Protein AF-A0A2D3TGB9-F1 (afdb_monomer_lite)

Organism: NCBI:txid138072

Radius of gyration: 23.65 Å; chains: 1; bounding box: 49×22×64 Å

InterPro domains:
  IPR051699 Rpn/YhgA-like nuclease [PTHR34611] (14-71)

Structure (mmCIF, N/CA/C/O backbone):
data_AF-A0A2D3TGB9-F1
#
_entry.id   AF-A0A2D3TGB9-F1
#
loop_
_atom_site.group_PDB
_atom_site.id
_atom_site.type_symbol
_atom_site.label_atom_id
_atom_site.label_alt_id
_atom_site.label_comp_id
_atom_site.label_asym_id
_atom_site.label_entity_id
_atom_site.label_seq_id
_atom_site.pdbx_PDB_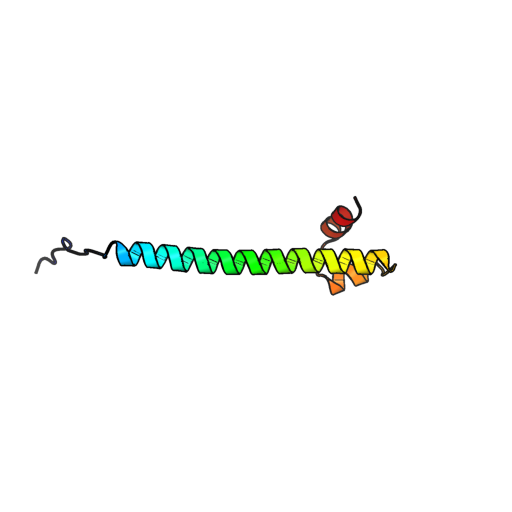ins_code
_atom_site.Cartn_x
_atom_site.Cartn_y
_atom_site.Cartn_z
_atom_site.occupancy
_atom_site.B_iso_or_equiv
_atom_site.auth_seq_id
_atom_site.auth_comp_id
_atom_site.auth_asym_id
_atom_site.auth_atom_id
_atom_site.pdbx_PDB_model_num
ATOM 1 N N . MET A 1 1 ? -33.767 -14.002 46.217 1.00 38.75 1 MET A N 1
ATOM 2 C CA . MET A 1 1 ? -32.998 -12.826 45.762 1.00 38.75 1 MET A CA 1
ATOM 3 C C . MET A 1 1 ? -33.195 -12.729 44.258 1.00 38.75 1 MET A C 1
ATOM 5 O O . MET A 1 1 ? -32.610 -13.523 43.538 1.00 38.75 1 MET A O 1
ATOM 9 N N . ILE A 1 2 ? -34.127 -11.891 43.797 1.00 41.06 2 ILE A N 1
ATOM 10 C CA . ILE A 1 2 ? -34.387 -11.693 42.362 1.00 41.06 2 ILE A CA 1
ATOM 11 C C . ILE A 1 2 ? -33.620 -10.437 41.962 1.00 41.06 2 ILE A C 1
ATOM 13 O O . ILE A 1 2 ? -33.881 -9.365 42.503 1.00 41.06 2 ILE A O 1
ATOM 17 N N . ILE A 1 3 ? -32.625 -10.585 41.092 1.00 51.03 3 ILE A N 1
ATOM 18 C CA . ILE A 1 3 ? -31.864 -9.455 40.559 1.00 51.03 3 ILE A CA 1
ATOM 19 C C . ILE A 1 3 ? -32.746 -8.814 39.483 1.00 51.03 3 ILE A C 1
ATOM 21 O O . ILE A 1 3 ? -33.016 -9.429 38.455 1.00 51.03 3 ILE A O 1
ATOM 25 N N . ASN A 1 4 ? -33.266 -7.616 39.759 1.00 46.41 4 ASN A N 1
ATOM 26 C CA . ASN A 1 4 ? -34.021 -6.824 38.791 1.00 46.41 4 ASN A CA 1
ATOM 27 C C . ASN A 1 4 ? -33.046 -6.315 37.720 1.00 46.41 4 ASN A C 1
ATOM 29 O O . ASN A 1 4 ? -32.228 -5.443 37.991 1.00 46.41 4 ASN A O 1
ATOM 33 N N . PHE A 1 5 ? -33.135 -6.854 36.505 1.00 56.09 5 PHE A N 1
ATOM 34 C CA . PHE A 1 5 ? -32.346 -6.424 35.340 1.00 56.09 5 PHE A CA 1
ATOM 35 C C . PHE A 1 5 ? -32.903 -5.143 34.674 1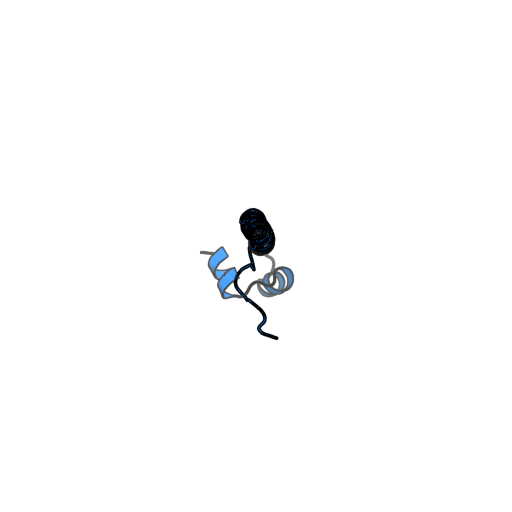.00 56.09 5 PHE A C 1
ATOM 37 O O . PHE A 1 5 ? -32.572 -4.851 33.529 1.00 56.09 5 PHE A O 1
ATOM 44 N N . GLY A 1 6 ? -33.770 -4.395 35.367 1.00 52.09 6 GLY A N 1
ATOM 45 C CA . GLY A 1 6 ? -34.551 -3.287 34.804 1.00 52.09 6 GLY A CA 1
ATOM 46 C C . GLY A 1 6 ? -33.794 -1.978 34.569 1.00 52.09 6 GLY A C 1
ATOM 47 O O . GLY A 1 6 ? -34.256 -1.176 33.770 1.00 52.09 6 GLY A O 1
ATOM 48 N N . ASP A 1 7 ? -32.627 -1.780 35.189 1.00 50.75 7 ASP A N 1
ATOM 49 C CA . ASP A 1 7 ? -31.963 -0.468 35.218 1.00 50.75 7 ASP A CA 1
ATOM 50 C C . ASP A 1 7 ? -30.514 -0.503 34.708 1.00 50.75 7 ASP A C 1
ATOM 52 O O . ASP A 1 7 ? -29.634 0.175 35.239 1.00 50.75 7 ASP A O 1
ATOM 56 N N . VAL A 1 8 ? -30.222 -1.265 33.647 1.00 53.19 8 VAL A N 1
ATOM 57 C CA . VAL A 1 8 ? -28.983 -1.024 32.880 1.00 53.19 8 VAL A CA 1
ATOM 58 C C . VAL A 1 8 ? -29.235 0.139 31.920 1.00 53.19 8 VAL A C 1
ATOM 60 O O . VAL A 1 8 ? -29.343 -0.023 30.706 1.00 53.19 8 VAL A O 1
ATOM 63 N N . GLN A 1 9 ? -29.366 1.340 32.480 1.00 52.25 9 GLN A N 1
ATOM 64 C CA . GLN A 1 9 ? -29.393 2.579 31.713 1.00 52.25 9 GLN A CA 1
ATOM 65 C C . GLN A 1 9 ? -27.954 2.895 31.282 1.00 52.25 9 GLN A C 1
ATOM 67 O O . GLN A 1 9 ? -27.237 3.626 31.965 1.00 52.25 9 GLN A O 1
ATOM 72 N N . ILE A 1 10 ? -27.494 2.328 30.163 1.00 58.00 10 ILE A N 1
ATOM 73 C CA . ILE A 1 10 ? -26.257 2.814 29.537 1.00 58.00 10 ILE A CA 1
ATOM 74 C C . ILE A 1 10 ? -26.551 4.234 29.026 1.00 58.00 10 ILE A C 1
ATOM 76 O O . ILE A 1 10 ? -27.498 4.400 28.249 1.00 58.00 10 ILE A O 1
ATOM 80 N N . PRO A 1 11 ? -25.810 5.274 29.453 1.00 60.69 11 PRO A N 1
ATOM 81 C CA . PRO A 1 11 ? -26.058 6.630 28.984 1.00 60.69 11 PRO A CA 1
ATOM 82 C C . PRO A 1 11 ? -25.890 6.682 27.462 1.00 60.69 11 PRO A C 1
ATOM 84 O O . PRO A 1 11 ? -24.896 6.197 26.923 1.00 60.69 11 PRO A O 1
ATOM 87 N N . SER A 1 12 ? -26.833 7.303 26.753 1.00 61.59 12 SER A N 1
ATOM 88 C CA . SER A 1 12 ? -26.755 7.499 25.296 1.00 61.59 12 SER A CA 1
ATOM 89 C C . SER A 1 12 ? -25.474 8.226 24.859 1.00 61.59 12 SER A C 1
ATOM 91 O O . SER A 1 12 ? -24.953 7.951 23.779 1.00 61.59 12 SER A O 1
ATOM 93 N N . LEU A 1 13 ? -24.925 9.088 25.726 1.00 69.25 13 LEU A N 1
ATOM 94 C CA . LEU A 1 13 ? -23.606 9.713 25.571 1.00 69.25 13 LEU A CA 1
ATOM 95 C C . LEU A 1 13 ? -22.482 8.682 25.417 1.00 69.25 13 LEU A C 1
ATOM 97 O O . LEU A 1 13 ? -21.646 8.822 24.532 1.00 69.25 13 LEU A O 1
ATOM 101 N N . THR A 1 14 ? -22.504 7.617 26.216 1.00 79.88 14 THR A N 1
ATOM 102 C CA . THR A 1 14 ? -21.472 6.576 26.201 1.00 79.88 14 THR A CA 1
ATOM 103 C C . THR A 1 14 ? -21.493 5.791 24.892 1.00 79.88 14 THR A C 1
ATOM 105 O O . THR A 1 14 ? -20.437 5.495 24.341 1.00 79.88 14 THR A O 1
ATOM 108 N N . ILE A 1 15 ? -22.680 5.510 24.343 1.00 84.00 15 ILE A N 1
ATOM 109 C CA . ILE A 1 15 ? -22.809 4.827 23.046 1.00 84.00 15 ILE A CA 1
ATOM 110 C C . ILE A 1 15 ? -22.330 5.743 21.911 1.00 84.00 15 ILE A C 1
ATOM 112 O O . ILE A 1 15 ? -21.602 5.300 21.026 1.00 84.00 15 ILE A O 1
ATOM 116 N N . ALA A 1 16 ? -22.688 7.030 21.939 1.00 87.50 16 ALA A N 1
ATOM 117 C CA . ALA A 1 16 ? -22.230 7.994 20.938 1.00 87.50 16 ALA A CA 1
ATOM 118 C C . ALA A 1 16 ? -20.702 8.184 20.965 1.00 87.50 16 ALA A C 1
ATOM 120 O O . ALA A 1 16 ? -20.062 8.242 19.914 1.00 87.50 16 ALA A O 1
ATOM 121 N N . GLU A 1 17 ? -20.101 8.238 22.154 1.00 88.06 17 GLU A N 1
ATOM 122 C CA . GLU A 1 17 ? -18.648 8.319 22.328 1.00 88.06 17 GLU A CA 1
ATOM 123 C C . GLU A 1 17 ? -17.940 7.055 21.841 1.00 88.06 17 GLU A C 1
ATOM 125 O O . GLU A 1 17 ? -16.928 7.164 21.148 1.00 88.06 17 GLU A O 1
ATOM 130 N N . GLN A 1 18 ? -18.487 5.872 22.137 1.00 87.31 18 GLN A N 1
ATOM 131 C CA . GLN A 1 18 ? -17.968 4.598 21.635 1.00 87.31 18 GLN A CA 1
ATOM 132 C C . GLN A 1 18 ? -18.002 4.537 20.106 1.00 87.31 18 GLN A C 1
ATOM 134 O O . GLN A 1 18 ? -16.988 4.220 19.487 1.00 87.31 18 GLN A O 1
ATOM 139 N N . LEU A 1 19 ? -19.126 4.914 19.488 1.00 91.00 19 LEU A N 1
ATOM 140 C CA . LEU A 1 19 ? -19.257 4.949 18.029 1.00 91.00 19 LEU A CA 1
ATOM 141 C C . LEU A 1 19 ? -18.291 5.952 17.387 1.00 91.00 19 LEU A C 1
ATOM 143 O O . LEU A 1 19 ? -17.707 5.658 16.345 1.00 91.00 19 LEU A O 1
ATOM 147 N N . ARG A 1 20 ? -18.083 7.123 18.007 1.00 92.75 20 ARG A N 1
ATOM 148 C CA . ARG A 1 20 ? -17.097 8.103 17.528 1.00 92.75 20 ARG A CA 1
ATOM 149 C C . ARG A 1 20 ? -15.680 7.535 17.594 1.00 92.75 20 ARG A C 1
ATOM 151 O O . ARG A 1 20 ? -14.954 7.631 16.610 1.00 92.75 20 ARG A O 1
ATOM 158 N N . GLN A 1 21 ? -15.301 6.925 18.717 1.00 91.94 21 GLN A N 1
ATOM 159 C CA . GLN A 1 21 ? -13.975 6.322 18.890 1.00 91.94 21 GLN A CA 1
ATOM 160 C C . GLN A 1 21 ? -13.728 5.179 17.899 1.00 91.94 21 GLN A C 1
ATOM 162 O O . GLN A 1 21 ? -12.651 5.087 17.310 1.00 91.94 21 GLN A O 1
ATOM 167 N N . GLU A 1 22 ? -14.723 4.320 17.677 1.00 92.94 22 GLU A N 1
ATOM 168 C CA . GLU A 1 22 ? -14.629 3.240 16.695 1.00 92.94 22 GLU A CA 1
ATOM 169 C C . GLU A 1 22 ? -14.516 3.787 15.266 1.00 92.94 22 GLU A C 1
ATOM 171 O O . GLU A 1 22 ? -13.674 3.329 14.490 1.00 92.94 22 GLU A O 1
ATOM 176 N N . GLY A 1 23 ? -15.300 4.818 14.938 1.00 95.81 23 GLY A N 1
ATOM 177 C CA . GLY A 1 23 ? -15.232 5.511 13.654 1.00 95.81 23 GLY A CA 1
ATOM 178 C C . GLY A 1 23 ? -13.869 6.155 13.394 1.00 95.81 23 GLY A C 1
ATOM 179 O O . GLY A 1 23 ? -13.325 6.008 12.300 1.00 95.81 23 GLY A O 1
ATOM 180 N N . GLU A 1 24 ? -13.289 6.815 14.397 1.00 95.94 24 GLU A N 1
ATOM 181 C CA . GLU A 1 24 ? -11.949 7.410 14.321 1.00 95.94 24 GLU A CA 1
ATOM 182 C C . GLU A 1 24 ? -10.879 6.345 14.093 1.00 95.94 24 GLU A C 1
ATOM 184 O O . GLU A 1 24 ? -10.091 6.461 13.154 1.00 95.94 24 GLU A O 1
ATOM 189 N N . LYS A 1 25 ? -10.909 5.259 14.871 1.00 95.00 25 LYS A N 1
ATOM 190 C CA . LYS A 1 25 ? -9.962 4.147 14.733 1.00 95.00 25 LYS A CA 1
ATOM 191 C C . LYS A 1 25 ? -10.049 3.486 13.356 1.00 95.00 25 LYS A C 1
ATOM 193 O O . LYS A 1 25 ? -9.027 3.210 12.728 1.00 95.00 25 LYS A O 1
ATOM 198 N N . LEU A 1 26 ? -11.264 3.243 12.866 1.00 96.38 26 LEU A N 1
ATOM 199 C CA . LEU A 1 26 ? -11.477 2.666 11.541 1.00 96.38 26 LEU A CA 1
ATOM 200 C C . LEU A 1 26 ? -11.032 3.627 10.431 1.00 96.38 26 LEU A C 1
ATOM 202 O O . LEU A 1 26 ? -10.461 3.196 9.428 1.00 96.38 26 LEU A O 1
ATOM 206 N N . GLY A 1 27 ? -11.291 4.924 10.601 1.00 97.38 27 GLY A N 1
ATOM 207 C CA . GLY A 1 27 ? -10.856 5.975 9.688 1.00 97.38 27 GLY A CA 1
ATOM 208 C C . GLY A 1 27 ? -9.335 6.058 9.593 1.00 97.38 27 GLY A C 1
ATOM 209 O O . GLY A 1 27 ? -8.796 6.050 8.487 1.00 97.38 27 GLY A O 1
ATOM 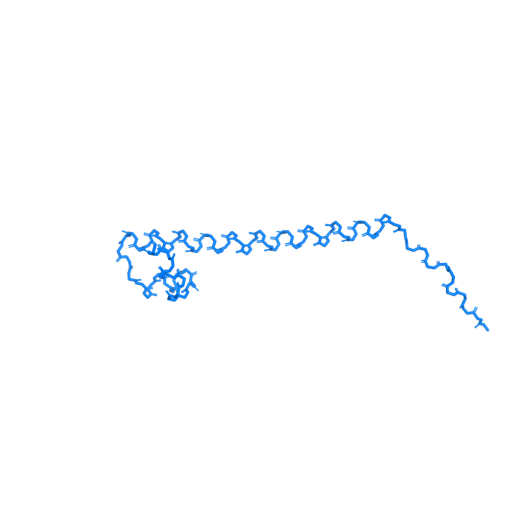210 N N . GLU A 1 28 ? -8.647 6.061 10.734 1.00 97.50 28 GLU A N 1
ATOM 211 C CA . GLU A 1 28 ? -7.186 6.063 10.817 1.00 97.50 28 GLU A CA 1
ATOM 212 C C . GLU A 1 28 ? -6.590 4.824 10.142 1.00 97.50 28 GLU A C 1
ATOM 214 O O . GLU A 1 28 ? -5.737 4.953 9.261 1.00 97.50 28 GLU A O 1
ATOM 219 N N . GLN A 1 29 ? -7.097 3.630 10.465 1.00 97.00 29 GLN A N 1
ATOM 220 C CA . GLN A 1 29 ? -6.633 2.391 9.843 1.00 97.00 29 GLN A CA 1
ATOM 221 C C . GLN A 1 29 ? -6.802 2.426 8.318 1.00 97.00 29 GLN A C 1
ATOM 223 O O . GLN A 1 29 ? -5.852 2.161 7.578 1.00 97.00 29 GLN A O 1
ATOM 228 N N . ARG A 1 30 ? -7.990 2.810 7.833 1.00 96.62 30 ARG A N 1
ATOM 229 C CA . ARG A 1 30 ? -8.262 2.933 6.392 1.00 96.62 30 ARG A CA 1
ATOM 230 C C . ARG A 1 30 ? -7.372 3.981 5.731 1.00 96.62 30 ARG A C 1
ATOM 232 O O . ARG A 1 30 ? -6.951 3.783 4.594 1.00 96.62 30 ARG A O 1
ATOM 239 N N . GLY A 1 31 ? -7.101 5.092 6.411 1.00 97.75 31 GLY A N 1
ATOM 240 C CA . GLY A 1 31 ? -6.206 6.140 5.930 1.00 97.75 31 GLY A CA 1
ATOM 241 C C . GLY A 1 31 ? -4.780 5.626 5.747 1.00 97.75 31 GLY A C 1
ATOM 242 O O . GLY A 1 31 ? -4.194 5.811 4.681 1.00 97.75 31 GLY A O 1
ATOM 243 N N . ILE A 1 32 ? -4.255 4.907 6.741 1.00 97.25 32 ILE A N 1
ATOM 244 C CA . ILE A 1 32 ? -2.918 4.302 6.693 1.00 97.25 32 ILE A CA 1
ATOM 245 C C . ILE A 1 32 ? -2.823 3.269 5.565 1.00 97.25 32 ILE A C 1
ATOM 247 O O . ILE A 1 32 ? -1.858 3.284 4.801 1.00 97.25 32 ILE A O 1
ATOM 251 N N . GLU A 1 33 ? -3.807 2.379 5.434 1.00 95.88 33 GLU A N 1
ATOM 252 C CA . GLU A 1 33 ? -3.827 1.356 4.380 1.00 95.88 33 GLU A CA 1
ATOM 253 C C . GLU A 1 33 ? -3.870 1.982 2.980 1.00 95.88 33 GLU A C 1
ATOM 255 O O . GLU A 1 33 ? -3.066 1.621 2.116 1.00 95.88 33 GLU A O 1
ATOM 260 N N . LYS A 1 34 ? -4.742 2.978 2.769 1.00 95.88 34 LYS A N 1
ATOM 261 C CA . LYS A 1 34 ? -4.818 3.717 1.500 1.00 95.88 34 LYS A CA 1
ATOM 262 C C . LYS A 1 34 ? -3.517 4.451 1.190 1.00 95.88 34 LYS A C 1
ATOM 264 O O . LYS A 1 34 ? -3.010 4.326 0.079 1.00 95.88 34 LYS A O 1
ATOM 269 N N . GLY A 1 35 ? -2.951 5.156 2.169 1.00 96.19 35 GLY A N 1
ATOM 270 C CA . GLY A 1 35 ? -1.700 5.895 2.001 1.00 96.19 35 GLY A CA 1
ATOM 271 C C . GLY A 1 35 ? -0.525 4.981 1.648 1.00 96.19 35 GLY A C 1
ATOM 272 O O . GLY A 1 35 ? 0.255 5.296 0.747 1.00 96.19 35 GLY A O 1
ATOM 273 N N . LYS A 1 36 ? -0.424 3.810 2.291 1.00 95.00 36 LYS A N 1
ATOM 274 C CA . LYS A 1 36 ? 0.582 2.790 1.951 1.00 95.00 36 LYS A CA 1
ATOM 275 C C . LYS A 1 36 ? 0.412 2.283 0.520 1.00 95.00 36 LYS A C 1
ATOM 277 O O . LYS A 1 36 ? 1.393 2.239 -0.220 1.00 95.00 36 LYS A O 1
ATOM 282 N N . ALA A 1 37 ? -0.814 1.947 0.119 1.00 93.81 37 ALA A N 1
ATOM 283 C CA . ALA A 1 37 ? -1.099 1.460 -1.229 1.00 93.81 37 ALA A CA 1
ATOM 284 C C . ALA A 1 37 ? -0.773 2.514 -2.304 1.00 93.81 37 ALA A C 1
ATOM 286 O O . ALA A 1 37 ? -0.146 2.209 -3.318 1.00 93.81 37 ALA A O 1
ATOM 287 N N . GLU A 1 38 ? -1.152 3.770 -2.076 1.00 95.44 38 GLU A N 1
ATOM 288 C CA . GLU A 1 38 ? -0.872 4.870 -3.001 1.00 95.44 38 GLU A CA 1
ATOM 289 C C . GLU A 1 38 ? 0.627 5.192 -3.093 1.00 95.44 38 GLU A C 1
ATOM 291 O O . GLU A 1 38 ? 1.152 5.417 -4.190 1.00 95.44 38 GLU A O 1
ATOM 296 N N . SER A 1 39 ? 1.337 5.133 -1.964 1.00 95.69 39 SER A N 1
ATOM 297 C CA . SER A 1 39 ? 2.792 5.314 -1.922 1.00 95.69 39 SER A CA 1
ATOM 298 C C . SER A 1 39 ? 3.511 4.203 -2.685 1.00 95.69 39 SER A C 1
ATOM 300 O O . SER A 1 39 ? 4.359 4.495 -3.526 1.00 95.69 39 SER A O 1
ATOM 302 N N . ALA A 1 40 ? 3.125 2.940 -2.474 1.00 95.69 40 ALA A N 1
ATOM 303 C CA . ALA A 1 40 ? 3.685 1.797 -3.194 1.00 95.69 40 ALA A CA 1
ATOM 304 C C . ALA A 1 40 ? 3.502 1.936 -4.713 1.00 95.69 40 ALA A C 1
ATOM 306 O O . ALA A 1 40 ? 4.456 1.765 -5.472 1.00 95.69 40 ALA A O 1
ATOM 307 N N . ARG A 1 41 ? 2.306 2.337 -5.164 1.00 95.81 41 ARG A N 1
ATOM 308 C CA . ARG A 1 41 ? 2.018 2.595 -6.586 1.00 95.81 41 ARG A CA 1
ATOM 309 C C . ARG A 1 41 ? 2.836 3.751 -7.154 1.00 95.81 41 ARG A C 1
ATOM 311 O O . ARG A 1 41 ? 3.301 3.677 -8.287 1.00 95.81 41 ARG A O 1
ATOM 318 N N . THR A 1 42 ? 3.022 4.818 -6.382 1.00 95.94 42 THR A N 1
ATOM 319 C CA . THR A 1 42 ? 3.821 5.979 -6.800 1.00 95.94 42 THR A CA 1
ATOM 320 C C . THR A 1 42 ? 5.287 5.612 -6.973 1.00 95.94 42 THR A C 1
ATOM 322 O O . THR A 1 42 ? 5.865 5.912 -8.017 1.00 95.94 42 THR A O 1
ATOM 325 N N . ILE A 1 43 ? 5.857 4.898 -6.002 1.00 95.56 43 ILE A N 1
ATOM 326 C CA . ILE A 1 43 ? 7.229 4.392 -6.077 1.00 95.56 43 ILE A CA 1
ATOM 327 C C . ILE A 1 43 ? 7.366 3.444 -7.272 1.00 95.56 43 ILE A C 1
ATOM 329 O O . ILE A 1 43 ? 8.297 3.592 -8.058 1.00 95.56 43 ILE A O 1
ATOM 333 N N . ALA A 1 44 ? 6.416 2.525 -7.468 1.00 96.25 44 ALA A N 1
ATOM 334 C CA . ALA A 1 44 ? 6.447 1.602 -8.598 1.00 96.25 44 ALA A CA 1
ATOM 335 C C . ALA A 1 44 ? 6.484 2.337 -9.941 1.00 96.25 44 ALA A C 1
ATOM 337 O O . ALA A 1 44 ? 7.353 2.052 -10.760 1.00 96.25 44 ALA A O 1
ATOM 338 N N . ARG A 1 45 ? 5.612 3.334 -10.145 1.00 95.19 45 ARG A N 1
ATOM 339 C CA . ARG A 1 45 ? 5.618 4.161 -11.363 1.00 95.19 45 ARG A CA 1
ATOM 340 C C . ARG A 1 45 ? 6.957 4.859 -11.584 1.00 95.19 45 ARG A C 1
ATOM 342 O O . ARG A 1 45 ? 7.462 4.848 -12.700 1.00 95.19 45 ARG A O 1
ATOM 349 N N . GLN A 1 46 ? 7.540 5.443 -10.538 1.00 96.12 46 GLN A N 1
ATOM 350 C CA . GLN A 1 46 ? 8.832 6.128 -10.638 1.00 96.12 46 GLN A CA 1
ATOM 351 C C . GLN A 1 46 ? 9.965 5.167 -11.002 1.00 96.12 46 GLN A C 1
ATOM 353 O O . GLN A 1 46 ? 10.765 5.466 -11.884 1.00 96.12 46 GLN A O 1
ATOM 358 N N . LEU A 1 47 ? 10.029 4.002 -10.356 1.00 95.62 47 LEU A N 1
ATOM 359 C CA . LEU A 1 47 ? 11.049 2.997 -10.648 1.00 95.62 47 LEU A CA 1
ATOM 360 C C . LEU A 1 47 ? 10.920 2.475 -12.086 1.00 95.62 47 LEU A C 1
ATOM 362 O O . LEU A 1 47 ? 11.918 2.399 -12.799 1.00 95.62 47 LEU A O 1
ATOM 366 N N . LEU A 1 48 ? 9.697 2.191 -12.537 1.00 94.25 48 LEU A N 1
ATOM 367 C CA . LEU A 1 48 ? 9.425 1.756 -13.909 1.00 94.25 48 LEU A CA 1
ATOM 368 C C . LEU A 1 48 ? 9.793 2.831 -14.938 1.00 94.25 48 LEU A C 1
ATOM 370 O O . LEU A 1 48 ? 10.436 2.519 -15.936 1.00 94.25 48 LEU A O 1
ATOM 374 N N . ALA A 1 49 ? 9.447 4.096 -14.680 1.00 94.00 49 ALA A N 1
ATOM 375 C CA . ALA A 1 49 ? 9.812 5.220 -15.546 1.00 94.00 49 ALA A CA 1
ATOM 376 C C . ALA A 1 49 ? 11.335 5.407 -15.653 1.00 94.00 49 ALA A C 1
ATOM 378 O O . ALA A 1 49 ? 11.836 5.820 -16.695 1.00 94.00 49 ALA A O 1
ATOM 379 N N . ASN A 1 50 ? 12.073 5.047 -14.600 1.00 95.38 50 ASN A N 1
ATOM 380 C CA . ASN A 1 50 ? 13.534 5.041 -14.582 1.00 95.38 50 ASN A CA 1
ATOM 381 C C . ASN A 1 50 ? 14.153 3.762 -15.186 1.00 95.38 50 ASN A C 1
ATOM 383 O O . ASN A 1 50 ? 15.369 3.588 -15.120 1.00 95.38 50 ASN A O 1
ATOM 387 N N . GLY A 1 51 ? 13.349 2.858 -15.757 1.00 94.19 51 GLY A N 1
ATOM 388 C CA . GLY A 1 51 ? 13.823 1.630 -16.401 1.00 94.19 51 GLY A CA 1
ATOM 389 C C . GLY A 1 51 ? 14.251 0.523 -15.433 1.00 94.19 51 GLY A C 1
ATOM 390 O O . GLY A 1 51 ? 14.966 -0.393 -15.835 1.00 94.19 51 GLY A O 1
ATOM 391 N N . VAL A 1 52 ? 13.843 0.590 -14.162 1.00 96.06 52 VAL A N 1
ATOM 392 C CA . VAL A 1 52 ? 14.128 -0.461 -13.175 1.00 96.06 52 VAL A CA 1
ATOM 393 C C . VAL A 1 52 ? 13.334 -1.721 -13.516 1.00 96.06 52 VAL A C 1
ATOM 395 O O . VAL A 1 52 ? 12.137 -1.661 -13.803 1.00 96.06 52 VAL A O 1
ATOM 398 N N . ASP A 1 53 ? 14.002 -2.874 -13.443 1.00 95.38 53 ASP A N 1
ATOM 399 C CA . ASP A 1 53 ? 13.395 -4.169 -13.742 1.00 95.38 53 ASP A CA 1
ATO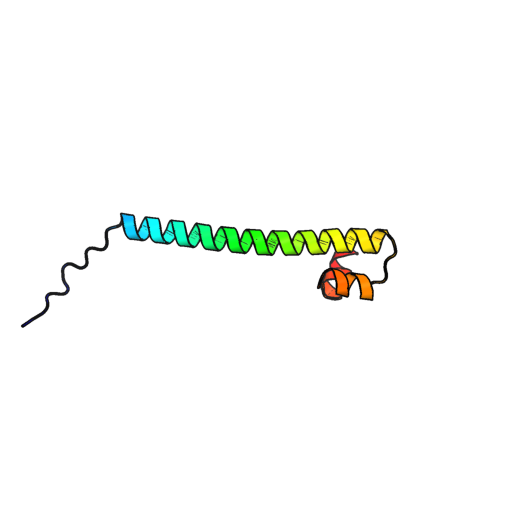M 400 C C . ASP A 1 53 ? 12.179 -4.458 -12.849 1.00 95.38 53 ASP A C 1
ATOM 402 O O . ASP A 1 53 ? 12.186 -4.224 -11.635 1.00 95.38 53 ASP A O 1
ATOM 406 N N . ARG A 1 54 ? 11.134 -5.028 -13.455 1.00 92.38 54 ARG A N 1
ATOM 407 C CA . ARG A 1 54 ? 9.858 -5.325 -12.795 1.00 92.38 54 ARG A CA 1
ATOM 408 C C . ARG A 1 54 ? 10.019 -6.211 -11.558 1.00 92.38 54 ARG A C 1
ATOM 410 O O . ARG A 1 54 ? 9.292 -6.012 -10.588 1.00 92.38 54 ARG A O 1
ATOM 417 N N . ALA A 1 55 ? 10.956 -7.157 -11.551 1.00 95.12 55 ALA A N 1
ATOM 418 C CA . ALA A 1 55 ? 11.223 -8.002 -10.391 1.00 95.12 55 ALA A CA 1
ATOM 419 C C . ALA A 1 55 ? 11.722 -7.179 -9.192 1.00 95.12 55 ALA A C 1
ATOM 421 O O . ALA A 1 55 ? 11.269 -7.390 -8.065 1.00 95.12 55 ALA A O 1
ATOM 422 N N . ILE A 1 56 ? 12.592 -6.196 -9.442 1.00 95.12 56 ILE A N 1
ATOM 423 C CA . ILE A 1 56 ? 13.096 -5.279 -8.413 1.00 95.12 56 ILE A CA 1
ATOM 424 C C . ILE A 1 56 ? 11.980 -4.354 -7.932 1.00 95.12 56 ILE A C 1
ATOM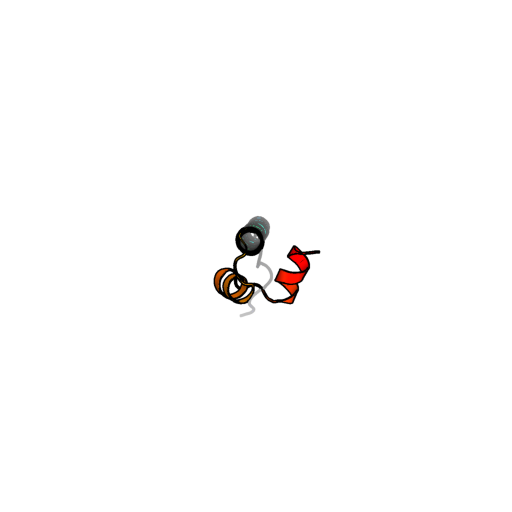 426 O O . ILE A 1 56 ? 11.802 -4.189 -6.728 1.00 95.12 56 ILE A O 1
ATOM 430 N N . VAL A 1 57 ? 11.162 -3.823 -8.845 1.00 95.56 57 VAL A N 1
ATOM 431 C CA . VAL A 1 57 ? 10.011 -2.981 -8.484 1.00 95.56 57 VAL A CA 1
ATOM 432 C C . VAL A 1 57 ? 9.049 -3.715 -7.547 1.00 95.56 57 VAL A C 1
ATOM 434 O O . VAL A 1 57 ? 8.644 -3.160 -6.524 1.00 95.56 57 VAL A O 1
ATOM 437 N N . LYS A 1 58 ? 8.714 -4.973 -7.848 1.00 95.69 58 LYS A N 1
ATOM 438 C CA . LYS A 1 58 ? 7.849 -5.802 -6.995 1.00 95.69 58 LYS A CA 1
ATOM 439 C C . LYS A 1 58 ? 8.466 -6.041 -5.624 1.00 95.69 58 LYS A C 1
ATOM 441 O O . LYS A 1 58 ? 7.786 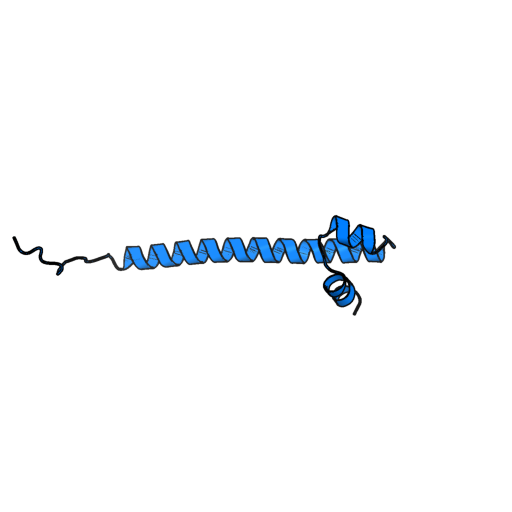-5.889 -4.616 1.00 95.69 58 LYS A O 1
ATOM 446 N N . MET A 1 59 ? 9.758 -6.361 -5.577 1.00 95.06 59 MET A N 1
ATOM 447 C CA . MET A 1 59 ? 10.476 -6.563 -4.319 1.00 95.06 59 MET A CA 1
ATOM 448 C C . MET A 1 59 ? 10.497 -5.293 -3.455 1.00 95.06 59 MET A C 1
ATOM 450 O O . MET A 1 59 ? 10.340 -5.379 -2.242 1.00 95.06 59 MET A O 1
ATOM 454 N N . SER A 1 60 ? 10.654 -4.115 -4.065 1.00 92.31 60 SER A N 1
ATOM 455 C CA . SER A 1 60 ? 10.717 -2.835 -3.348 1.00 92.31 60 SER A CA 1
ATOM 456 C C . SER A 1 60 ? 9.354 -2.289 -2.917 1.00 92.31 60 SER A C 1
ATOM 458 O O . SER A 1 60 ? 9.285 -1.547 -1.941 1.00 92.31 60 SER A O 1
ATOM 460 N N . THR A 1 61 ? 8.279 -2.613 -3.638 1.00 93.69 61 THR A N 1
ATOM 461 C CA . THR A 1 61 ? 6.941 -2.027 -3.409 1.00 93.69 61 THR A CA 1
ATOM 462 C C . THR A 1 61 ? 5.925 -3.008 -2.831 1.00 93.69 61 THR A C 1
ATOM 464 O O . THR A 1 61 ? 4.884 -2.580 -2.341 1.00 93.69 61 THR A O 1
ATOM 467 N N . GLY A 1 62 ? 6.214 -4.312 -2.874 1.00 94.75 62 GLY A N 1
ATOM 468 C CA . GLY A 1 62 ? 5.303 -5.375 -2.449 1.00 94.75 62 GLY A CA 1
ATOM 469 C C . GLY A 1 62 ? 4.129 -5.620 -3.401 1.00 94.75 62 GLY A C 1
ATOM 470 O O . GLY A 1 62 ? 3.253 -6.416 -3.075 1.00 94.75 62 GLY A O 1
ATOM 471 N N . LEU A 1 63 ? 4.092 -4.953 -4.559 1.00 95.06 63 LEU A N 1
ATOM 472 C CA . LEU A 1 63 ? 3.011 -5.091 -5.532 1.00 95.06 63 LEU A CA 1
ATOM 473 C C . LEU A 1 63 ? 3.106 -6.412 -6.307 1.00 95.06 63 LEU A C 1
ATOM 475 O O . LEU A 1 63 ? 4.191 -6.909 -6.623 1.00 95.06 63 LEU A O 1
ATOM 479 N N . SER A 1 64 ? 1.947 -6.958 -6.657 1.00 94.81 64 SER A N 1
ATOM 480 C CA . SER A 1 64 ? 1.810 -8.122 -7.536 1.00 94.81 64 SER A CA 1
ATOM 481 C C . SER A 1 64 ? 1.991 -7.763 -9.016 1.00 94.81 64 SER A C 1
ATOM 483 O O . SER A 1 64 ? 1.904 -6.601 -9.410 1.00 94.81 64 SER A O 1
ATOM 485 N N . ASP A 1 65 ? 2.200 -8.764 -9.879 1.00 92.62 65 ASP A N 1
ATOM 486 C CA . ASP A 1 65 ? 2.290 -8.531 -11.330 1.00 92.62 65 ASP A CA 1
ATOM 487 C C . ASP A 1 65 ? 1.025 -7.885 -11.901 1.00 92.62 65 ASP A C 1
ATOM 489 O O . ASP A 1 65 ? 1.122 -7.025 -12.773 1.00 92.62 65 ASP A O 1
ATOM 493 N N . ALA A 1 66 ? -0.145 -8.272 -11.386 1.00 93.75 66 ALA A N 1
ATOM 494 C CA . ALA A 1 66 ? -1.426 -7.700 -11.782 1.00 93.75 66 ALA A CA 1
ATOM 495 C C . ALA A 1 66 ? -1.509 -6.211 -11.424 1.00 93.75 66 ALA A C 1
ATOM 497 O O . ALA A 1 66 ? -1.917 -5.401 -12.251 1.00 93.75 66 ALA A O 1
ATOM 498 N N . GLU A 1 67 ? -1.068 -5.837 -10.221 1.00 93.94 67 GLU A N 1
ATOM 499 C CA . GLU A 1 67 ? -1.033 -4.435 -9.800 1.00 93.94 67 GLU A CA 1
ATOM 500 C C . GLU A 1 67 ? -0.023 -3.622 -10.602 1.00 93.94 67 GLU A C 1
ATOM 502 O O . GLU A 1 67 ? -0.324 -2.495 -10.973 1.00 93.94 67 GLU A O 1
ATOM 507 N N . ILE A 1 68 ? 1.149 -4.184 -10.906 1.00 93.50 68 ILE A N 1
ATOM 508 C CA . ILE A 1 68 ? 2.138 -3.521 -11.762 1.00 93.50 68 ILE A CA 1
ATOM 509 C C . ILE A 1 68 ? 1.601 -3.333 -13.186 1.00 93.50 68 ILE A C 1
ATOM 511 O O . ILE A 1 68 ? 1.807 -2.273 -13.767 1.00 93.50 68 ILE A O 1
ATOM 515 N N . ASN A 1 69 ? 0.898 -4.322 -13.746 1.00 92.31 69 ASN A N 1
ATOM 516 C CA . ASN A 1 69 ? 0.272 -4.200 -15.068 1.00 92.31 69 ASN A CA 1
ATOM 517 C C . ASN A 1 69 ? -0.799 -3.108 -15.091 1.00 92.31 69 ASN A C 1
ATOM 519 O O . ASN A 1 69 ? -0.774 -2.263 -15.974 1.00 92.31 69 ASN A O 1
ATOM 523 N N . ALA A 1 70 ? -1.649 -3.050 -14.065 1.00 91.69 70 ALA A N 1
ATOM 524 C CA . ALA A 1 70 ? -2.676 -2.018 -13.938 1.00 91.69 70 ALA A CA 1
ATOM 525 C C . ALA A 1 70 ? -2.116 -0.588 -13.762 1.00 91.69 70 ALA A C 1
ATOM 527 O O . ALA A 1 70 ? -2.881 0.371 -13.778 1.00 91.69 70 ALA A O 1
ATOM 528 N N . LEU A 1 71 ? -0.804 -0.426 -13.536 1.00 87.69 71 LEU A N 1
ATOM 529 C CA . LEU A 1 71 ? -0.127 0.878 -13.528 1.00 87.69 71 LEU A CA 1
ATOM 530 C C . LEU A 1 71 ? 0.432 1.280 -14.901 1.00 87.69 71 LEU A C 1
ATOM 532 O O . LEU A 1 71 ? 0.875 2.421 -15.039 1.00 87.69 71 LEU A O 1
ATOM 536 N N . MET A 1 72 ? 0.499 0.342 -15.849 1.00 75.31 72 MET A N 1
ATOM 537 C CA . MET A 1 72 ? 1.026 0.540 -17.203 1.00 75.31 72 MET A CA 1
ATOM 538 C C . MET A 1 72 ? -0.072 0.693 -18.265 1.00 75.31 72 MET A C 1
ATOM 540 O O . MET A 1 72 ? 0.245 1.161 -19.358 1.00 75.31 72 MET A O 1
ATOM 544 N N . ASP A 1 73 ? -1.305 0.289 -17.946 1.00 68.62 73 ASP A N 1
ATOM 545 C CA . ASP A 1 73 ? -2.514 0.551 -18.742 1.00 68.62 73 ASP A CA 1
ATOM 546 C C . ASP A 1 73 ? -2.949 2.025 -18.636 1.00 68.62 73 ASP A C 1
ATOM 548 O O . ASP A 1 73 ? -3.355 2.596 -19.676 1.00 68.62 73 ASP A O 1
#

pLDDT: mean 86.1, std 16.38, range [38.75, 97.75]

Secondary structure (DSSP, 8-state):
----GGG----HHHHHHHHHHHHHHHHHHHHHHHHHHHHHHHHHHHHHHTT--HHHHHHHH---HHHHHTTT-

Sequence (73 aa):
MIINFGDVQIPSLTIAEQLRQEGEKLGEQRGIEKGKAESARTIARQLLANGVDRAIVKMSTGLSDAEINALMD

Foldseek 3Di:
DDPPPPPPCPDPVVVVVVVVVVVVVVVVVVVVVVVLLVVLLVQLVVCVVVVHDPVVSCVVSVDDPVSSVVSVD